Protein AF-A0AAD5Q8Z4-F1 (afdb_monomer_lite)

Secondary structure (DSSP, 8-state):
-EEEEE--TT-TT--EEEEE-TTS-HHHHHHHHHHHTTTTTTTS-GGG-----S-SSSSSPPPP-----

Radius of gyration: 12.96 Å; chains: 1; bounding box: 30×25×40 Å

Organism: Pythium insidiosum (NCBI:txid114742)

Foldseek 3Di:
DDKDWDDDPPDPPRIDIFDDDPPDDVLVVLVSVCVVPVVVCVPPDSVRDDDDDQDDDDPDGDDDPDPPD

Sequence (69 aa):
MVTLVCALVGVKGNAFAVDIDASKSVDHLKKAIKKKKENDLKAIDADKLQLFLAKKGGDTWLESSTDDR

Structure (mmCIF, N/CA/C/O backbone):
data_AF-A0AAD5Q8Z4-F1
#
_entry.id   AF-A0AAD5Q8Z4-F1
#
loop_
_atom_site.group_PDB
_atom_site.id
_atom_site.type_symbol
_atom_site.label_atom_id
_atom_site.label_alt_id
_atom_site.label_comp_id
_atom_site.label_asym_id
_atom_site.label_entity_id
_atom_site.label_seq_id
_atom_site.pdbx_PDB_ins_code
_atom_site.Cartn_x
_atom_site.Cartn_y
_atom_site.Cartn_z
_atom_site.occupancy
_atom_site.B_iso_or_equiv
_atom_site.auth_seq_id
_atom_site.auth_comp_id
_atom_site.auth_asym_id
_atom_site.auth_atom_id
_atom_site.pdbx_PDB_model_num
ATOM 1 N N . MET A 1 1 ? -9.258 -3.375 13.108 1.00 84.88 1 MET A N 1
ATOM 2 C CA . MET A 1 1 ? -8.009 -3.854 12.469 1.00 84.88 1 MET A CA 1
ATOM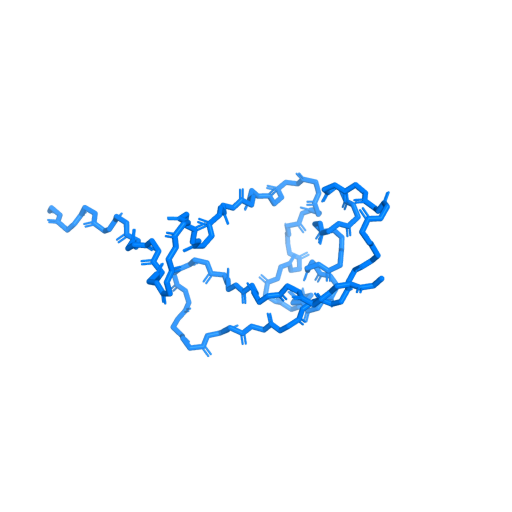 3 C C . MET A 1 1 ? -8.339 -4.754 11.287 1.00 84.88 1 MET A C 1
ATOM 5 O O . MET A 1 1 ? -9.150 -5.659 11.435 1.00 84.88 1 MET A O 1
ATOM 9 N N . VAL A 1 2 ? -7.745 -4.475 10.129 1.00 90.56 2 VAL A N 1
ATOM 10 C CA . VAL A 1 2 ? -7.832 -5.271 8.900 1.00 90.56 2 VAL A CA 1
ATOM 11 C C . VAL A 1 2 ? -6.427 -5.481 8.338 1.00 90.56 2 VAL A C 1
ATOM 13 O O . VAL A 1 2 ? -5.560 -4.619 8.498 1.00 90.56 2 VAL A O 1
ATOM 16 N N . THR A 1 3 ? -6.216 -6.604 7.660 1.00 92.75 3 THR A N 1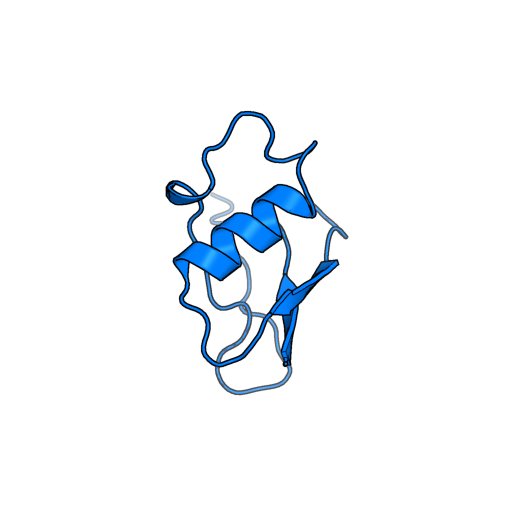
ATOM 17 C CA . THR A 1 3 ? -4.952 -6.910 6.984 1.00 92.75 3 THR A CA 1
ATOM 18 C C . THR A 1 3 ? -5.140 -6.742 5.483 1.00 92.75 3 THR A C 1
ATOM 20 O O . THR A 1 3 ? -5.984 -7.401 4.874 1.00 92.75 3 THR A O 1
ATOM 23 N N . LEU A 1 4 ? -4.356 -5.854 4.880 1.00 91.50 4 LEU A N 1
ATOM 24 C CA . LEU A 1 4 ? -4.327 -5.647 3.436 1.00 91.50 4 LEU A CA 1
ATOM 25 C C . LEU A 1 4 ? -3.123 -6.373 2.842 1.00 91.50 4 LEU A C 1
ATOM 27 O O . LEU A 1 4 ? -2.010 -6.269 3.357 1.00 91.50 4 LEU A O 1
ATOM 31 N N . VAL A 1 5 ? -3.341 -7.089 1.740 1.00 91.38 5 VAL A N 1
ATOM 32 C CA . VAL A 1 5 ? -2.256 -7.661 0.939 1.00 91.38 5 VAL A CA 1
ATOM 33 C C . VAL A 1 5 ? -1.889 -6.652 -0.141 1.00 91.38 5 VAL A C 1
ATOM 35 O O . VAL A 1 5 ? -2.714 -6.296 -0.982 1.00 91.38 5 VAL A O 1
ATOM 38 N N . CYS A 1 6 ? -0.652 -6.174 -0.098 1.00 91.75 6 CYS A N 1
ATOM 39 C CA . CYS A 1 6 ? -0.109 -5.182 -1.013 1.00 91.75 6 CYS A CA 1
ATOM 40 C C . CYS A 1 6 ? 1.033 -5.783 -1.833 1.00 91.75 6 CYS A C 1
ATOM 42 O O . CYS A 1 6 ? 1.704 -6.715 -1.401 1.00 91.75 6 CYS A O 1
ATOM 44 N N . ALA A 1 7 ? 1.287 -5.213 -3.002 1.00 91.56 7 ALA A N 1
ATOM 45 C CA . ALA A 1 7 ? 2.442 -5.521 -3.832 1.00 91.56 7 ALA A CA 1
ATOM 46 C C . ALA A 1 7 ? 2.925 -4.221 -4.485 1.00 91.56 7 ALA A C 1
ATOM 48 O O . ALA A 1 7 ? 2.118 -3.339 -4.783 1.00 91.56 7 ALA A O 1
ATOM 49 N N . LEU A 1 8 ? 4.235 -4.081 -4.681 1.00 89.69 8 LEU A N 1
ATOM 50 C CA . LEU A 1 8 ? 4.789 -3.016 -5.524 1.00 89.69 8 LEU A CA 1
ATOM 51 C C . LEU A 1 8 ? 4.704 -3.462 -6.984 1.00 89.69 8 LEU A C 1
ATOM 53 O O . LEU A 1 8 ? 5.163 -4.555 -7.321 1.00 89.69 8 LEU A O 1
ATOM 57 N N . VAL A 1 9 ? 4.131 -2.612 -7.832 1.00 85.69 9 VAL A N 1
ATOM 58 C CA . VAL A 1 9 ? 4.002 -2.860 -9.273 1.00 85.69 9 VAL A CA 1
ATOM 59 C C . VAL A 1 9 ? 5.390 -2.995 -9.909 1.00 85.69 9 VAL A C 1
ATOM 61 O O . VAL A 1 9 ? 6.316 -2.277 -9.540 1.00 85.69 9 VAL A O 1
ATOM 64 N N . GLY A 1 10 ? 5.537 -3.929 -10.851 1.00 82.88 10 GLY A N 1
ATOM 65 C CA . GLY A 1 10 ? 6.791 -4.156 -11.582 1.00 82.88 10 GLY A CA 1
ATOM 66 C C . GLY A 1 10 ? 7.841 -4.989 -10.839 1.00 82.88 10 GLY A C 1
ATOM 67 O O . GLY A 1 10 ? 8.883 -5.296 -11.410 1.00 82.88 10 GLY A O 1
ATOM 68 N N . VAL A 1 11 ? 7.581 -5.408 -9.597 1.00 83.06 11 VAL A N 1
ATOM 69 C CA . VAL A 1 11 ? 8.491 -6.273 -8.833 1.00 83.06 11 VAL A CA 1
ATOM 70 C C . VAL A 1 11 ? 7.845 -7.643 -8.639 1.00 83.06 11 VAL A C 1
ATOM 72 O O . VAL A 1 11 ? 6.798 -7.773 -8.009 1.00 83.06 11 VAL A O 1
ATOM 75 N N . LYS A 1 12 ? 8.468 -8.693 -9.179 1.00 80.94 12 LYS A N 1
ATOM 76 C CA . LYS A 1 12 ? 7.925 -10.058 -9.134 1.00 80.94 12 LYS A CA 1
ATOM 77 C C . LYS A 1 12 ? 8.005 -10.652 -7.721 1.00 80.94 12 LYS A C 1
ATOM 79 O O . LYS A 1 12 ? 9.043 -10.573 -7.073 1.00 80.94 12 LYS A O 1
ATOM 84 N N . GLY A 1 13 ? 6.924 -11.300 -7.271 1.00 82.62 13 GLY A N 1
ATOM 85 C CA . GLY A 1 13 ? 6.909 -12.108 -6.041 1.00 82.62 13 GLY A CA 1
ATOM 86 C C . GLY A 1 13 ? 7.046 -11.316 -4.737 1.00 82.62 13 GLY A C 1
ATOM 87 O O . GLY A 1 13 ? 7.528 -11.845 -3.742 1.00 82.62 13 GLY A O 1
ATOM 88 N N . ASN A 1 14 ? 6.652 -10.045 -4.726 1.00 87.00 14 ASN A N 1
ATOM 89 C CA . ASN A 1 14 ? 6.928 -9.130 -3.620 1.00 87.00 14 ASN A CA 1
ATOM 90 C C . ASN A 1 14 ? 5.740 -8.874 -2.686 1.00 87.00 14 ASN A C 1
ATOM 92 O O . ASN A 1 14 ? 5.838 -7.946 -1.884 1.00 87.00 14 ASN A O 1
ATOM 96 N N . ALA A 1 15 ? 4.648 -9.635 -2.806 1.00 90.94 15 ALA A N 1
ATOM 97 C CA . ALA A 1 15 ? 3.434 -9.423 -2.028 1.00 90.94 15 ALA A CA 1
ATOM 98 C C . ALA A 1 15 ? 3.725 -9.425 -0.518 1.00 90.94 15 ALA A C 1
ATOM 100 O O . ALA A 1 15 ? 4.512 -10.226 -0.013 1.00 90.94 15 ALA A O 1
ATOM 101 N N . PHE A 1 16 ? 3.105 -8.503 0.209 1.00 92.31 16 PHE A N 1
ATOM 102 C CA . PHE A 1 16 ? 3.339 -8.292 1.630 1.00 92.31 16 PHE A CA 1
ATOM 103 C C . PHE A 1 16 ? 2.063 -7.848 2.336 1.00 92.31 16 PHE A C 1
ATOM 105 O O . PHE A 1 16 ? 1.241 -7.123 1.782 1.00 92.31 16 PHE A O 1
ATOM 112 N N . ALA A 1 17 ? 1.917 -8.277 3.585 1.00 93.50 17 ALA A N 1
ATOM 113 C CA . ALA A 1 17 ? 0.794 -7.893 4.423 1.00 93.50 17 ALA A CA 1
ATOM 114 C C . ALA A 1 17 ? 1.072 -6.568 5.153 1.00 93.50 17 ALA A C 1
ATOM 116 O O . ALA A 1 17 ? 2.186 -6.336 5.648 1.00 93.50 17 ALA A O 1
ATOM 117 N N . VAL A 1 18 ? 0.046 -5.724 5.230 1.00 94.44 18 VAL A N 1
ATOM 118 C CA . VAL A 1 18 ? 0.028 -4.470 5.986 1.00 94.44 18 VAL A CA 1
ATOM 119 C C . VAL A 1 18 ? -1.216 -4.448 6.862 1.00 94.44 18 VAL A C 1
ATOM 121 O O . VAL A 1 18 ? -2.339 -4.452 6.360 1.00 94.44 18 VAL A O 1
ATOM 124 N N . ASP A 1 19 ? -1.009 -4.391 8.172 1.00 94.00 19 ASP A N 1
ATOM 125 C CA . ASP A 1 19 ? -2.090 -4.245 9.140 1.00 94.00 19 ASP A CA 1
ATOM 126 C C . ASP A 1 19 ? -2.421 -2.769 9.350 1.00 94.00 19 ASP A C 1
ATOM 128 O O . ASP A 1 19 ? -1.540 -1.936 9.586 1.00 94.00 19 ASP A O 1
ATOM 132 N N . ILE A 1 20 ? -3.706 -2.439 9.270 1.00 94.31 20 ILE A N 1
ATOM 133 C CA . ILE A 1 20 ? -4.204 -1.084 9.483 1.00 94.31 20 ILE A CA 1
ATOM 134 C C . ILE A 1 20 ? -5.555 -1.119 10.188 1.00 94.31 20 ILE A C 1
ATOM 136 O O . ILE A 1 20 ? -6.348 -2.047 10.031 1.00 94.31 20 ILE A O 1
ATOM 140 N N . ASP A 1 21 ? -5.838 -0.111 11.007 1.00 94.06 21 ASP A N 1
ATOM 141 C CA . ASP A 1 21 ? -7.181 0.024 11.550 1.00 94.06 21 ASP A CA 1
ATOM 142 C C . ASP A 1 21 ? -8.156 0.590 10.507 1.00 94.06 21 ASP A C 1
ATOM 144 O O . ASP A 1 21 ? -7.811 1.503 9.764 1.00 94.06 21 ASP A O 1
ATOM 148 N N . ALA A 1 22 ? -9.382 0.064 10.462 1.00 91.25 22 ALA A N 1
ATOM 149 C CA . ALA A 1 22 ? -10.374 0.446 9.455 1.00 91.25 22 ALA A CA 1
ATOM 150 C C . ALA A 1 22 ? -10.818 1.918 9.571 1.00 91.25 22 ALA A C 1
ATOM 152 O O . ALA A 1 22 ? -11.316 2.479 8.601 1.00 91.25 22 ALA A O 1
ATOM 153 N N . SER A 1 23 ? -10.610 2.556 10.729 1.00 93.88 23 SER A N 1
ATOM 154 C CA . SER A 1 23 ? -10.858 3.991 10.926 1.00 93.88 23 SER A CA 1
ATOM 155 C C . SER A 1 23 ? -9.767 4.897 10.337 1.00 93.88 23 SER A C 1
ATOM 157 O O . SER A 1 23 ? -9.929 6.118 10.292 1.00 93.88 23 SER A O 1
ATOM 159 N N . LYS A 1 24 ? -8.627 4.336 9.913 1.00 94.69 24 LYS A N 1
ATOM 160 C CA . LYS A 1 24 ? -7.478 5.109 9.431 1.00 94.69 24 LYS A CA 1
ATOM 161 C C . LYS A 1 24 ? -7.647 5.513 7.970 1.00 94.69 24 LYS A C 1
ATOM 163 O O . LYS A 1 24 ? -8.178 4.780 7.144 1.00 94.69 24 LYS A O 1
ATOM 168 N N . SER A 1 25 ? -7.131 6.697 7.647 1.00 93.75 25 SER A N 1
ATOM 169 C CA . SER A 1 25 ? -7.173 7.247 6.294 1.00 93.75 25 SER A CA 1
ATOM 170 C C . SER A 1 25 ? -6.159 6.589 5.352 1.00 93.75 25 SER A C 1
ATOM 172 O O . SER A 1 25 ? -5.189 5.956 5.774 1.00 93.75 25 SER A O 1
ATOM 174 N N . VAL A 1 26 ? -6.330 6.829 4.050 1.00 91.94 26 VAL A N 1
ATOM 175 C CA . VAL A 1 26 ? -5.392 6.382 3.007 1.00 91.94 26 VAL A CA 1
ATOM 176 C C . VAL A 1 26 ? -3.972 6.922 3.235 1.00 91.94 26 VAL A C 1
ATOM 178 O O . VAL A 1 26 ? -3.006 6.217 2.970 1.00 91.94 26 VAL A O 1
ATOM 181 N N . ASP A 1 27 ? -3.817 8.128 3.790 1.00 94.38 27 ASP A N 1
ATOM 182 C CA . ASP A 1 27 ? -2.503 8.675 4.166 1.00 94.38 27 ASP A CA 1
ATOM 183 C C . ASP A 1 27 ? -1.768 7.784 5.186 1.00 94.38 27 ASP A C 1
ATOM 185 O O . ASP A 1 27 ? -0.582 7.485 5.032 1.00 94.38 27 ASP A O 1
ATOM 189 N N . HIS A 1 28 ? -2.489 7.272 6.187 1.00 95.50 28 HIS A N 1
ATOM 190 C CA . HIS A 1 28 ? -1.919 6.329 7.149 1.00 95.50 28 HIS A CA 1
ATOM 191 C C . HIS A 1 28 ? -1.523 5.012 6.478 1.00 95.50 28 HIS A C 1
ATOM 193 O O . HIS A 1 28 ? -0.472 4.460 6.805 1.00 95.50 28 HIS A O 1
ATOM 199 N N . L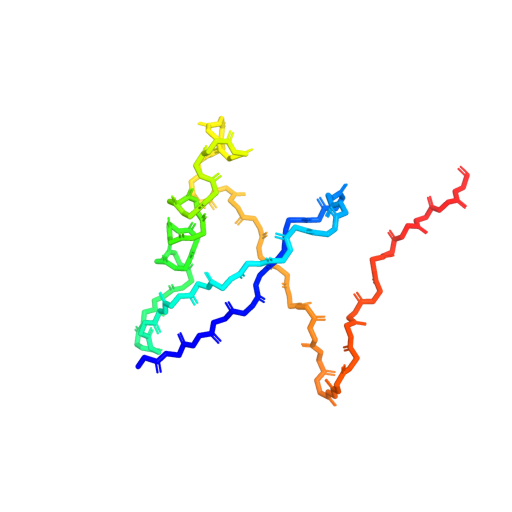EU A 1 29 ? -2.321 4.532 5.518 1.00 94.81 29 LEU A N 1
ATOM 200 C CA . LEU A 1 29 ? -1.989 3.339 4.738 1.00 94.81 29 LEU A CA 1
ATOM 201 C C . LEU A 1 29 ? -0.702 3.533 3.933 1.00 94.81 29 LEU A C 1
ATOM 203 O O . LEU A 1 29 ? 0.185 2.682 3.988 1.00 94.81 29 LEU A O 1
ATOM 207 N N . LYS A 1 30 ? -0.550 4.672 3.252 1.00 95.00 30 LYS A N 1
ATOM 208 C CA . LYS A 1 30 ? 0.679 4.995 2.515 1.00 95.00 30 LYS A CA 1
ATOM 209 C C . LYS A 1 30 ? 1.907 5.010 3.432 1.00 95.00 30 LYS A C 1
ATOM 211 O O . LYS A 1 30 ? 2.940 4.433 3.093 1.00 95.00 30 LYS A O 1
ATOM 216 N N . LYS A 1 31 ? 1.789 5.602 4.624 1.00 95.25 31 LYS A N 1
ATOM 217 C CA . LYS A 1 31 ? 2.863 5.604 5.636 1.00 95.25 31 LYS A CA 1
ATOM 218 C C . LYS A 1 31 ? 3.199 4.194 6.126 1.00 95.25 31 LYS A C 1
ATOM 220 O O . LYS A 1 31 ? 4.377 3.862 6.247 1.00 95.25 31 LYS A O 1
ATOM 225 N N . ALA A 1 32 ? 2.191 3.357 6.370 1.00 95.12 32 ALA A N 1
ATOM 226 C CA . ALA A 1 32 ? 2.385 1.970 6.789 1.00 95.12 32 ALA A CA 1
ATOM 227 C C . ALA A 1 32 ? 3.092 1.136 5.705 1.00 95.12 32 ALA A C 1
ATOM 229 O O . ALA A 1 32 ? 4.033 0.402 6.013 1.00 95.12 32 ALA A O 1
ATOM 230 N N . ILE A 1 33 ? 2.706 1.306 4.436 1.00 94.69 33 ILE A N 1
ATOM 231 C CA . ILE A 1 33 ? 3.363 0.671 3.285 1.00 94.69 33 ILE A CA 1
ATOM 232 C C . ILE A 1 33 ? 4.827 1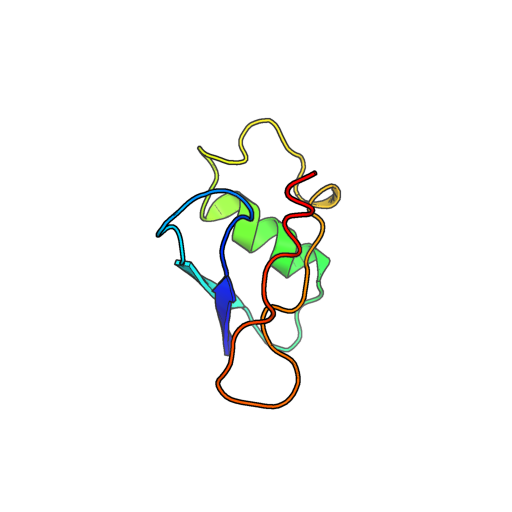.110 3.185 1.00 94.69 33 ILE A C 1
ATOM 234 O O . ILE A 1 33 ? 5.709 0.251 3.127 1.00 94.69 33 ILE A O 1
ATOM 238 N N . LYS A 1 34 ? 5.099 2.425 3.233 1.00 93.75 34 LYS A N 1
ATOM 239 C CA . LYS A 1 34 ? 6.470 2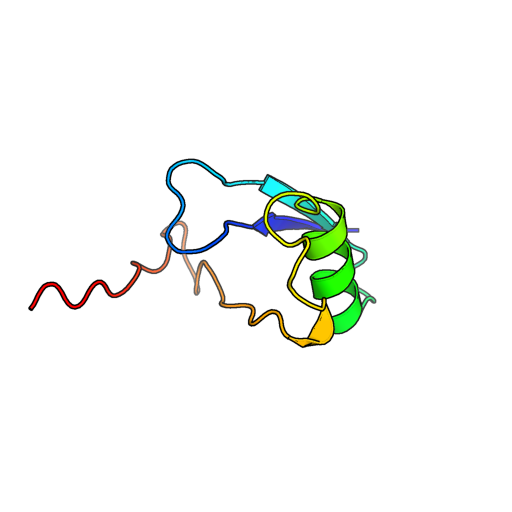.957 3.205 1.00 93.75 34 LYS A CA 1
ATOM 240 C C . LYS A 1 34 ? 7.320 2.361 4.322 1.00 93.75 34 LYS A C 1
ATOM 242 O O . LYS A 1 34 ? 8.414 1.888 4.053 1.00 93.75 34 LYS A O 1
ATOM 247 N N . LYS A 1 35 ? 6.801 2.315 5.551 1.00 93.81 35 LYS A N 1
ATOM 248 C CA . LYS A 1 35 ? 7.512 1.732 6.698 1.00 93.81 35 LYS A CA 1
ATOM 249 C C . LYS A 1 35 ? 7.804 0.238 6.511 1.00 93.81 35 LYS A C 1
ATOM 251 O O . LYS A 1 35 ? 8.859 -0.238 6.911 1.00 93.81 35 LYS A O 1
ATOM 256 N N . LYS A 1 36 ? 6.880 -0.518 5.909 1.00 94.06 36 LYS A N 1
ATOM 257 C CA . LYS A 1 36 ? 7.041 -1.965 5.683 1.00 94.06 36 LYS A CA 1
ATOM 258 C C . LYS A 1 36 ? 8.062 -2.285 4.585 1.00 94.06 36 LYS A C 1
ATOM 260 O O . LYS A 1 36 ? 8.728 -3.314 4.663 1.00 94.06 36 LYS A O 1
ATOM 265 N N . LYS A 1 37 ? 8.172 -1.421 3.575 1.00 91.50 37 LYS A N 1
ATOM 266 C CA . LYS A 1 37 ? 9.075 -1.546 2.420 1.00 91.50 37 LYS A CA 1
ATOM 267 C C . LYS A 1 37 ? 10.057 -0.374 2.358 1.00 91.50 37 LYS A C 1
ATOM 269 O O . LYS A 1 37 ? 10.293 0.190 1.296 1.00 91.50 37 LYS A O 1
ATOM 274 N N . GLU A 1 38 ? 10.619 0.005 3.505 1.00 91.12 38 GLU A N 1
ATOM 275 C CA . GLU A 1 38 ? 11.437 1.219 3.629 1.00 91.12 38 GLU A CA 1
ATOM 276 C C . GLU A 1 38 ? 12.659 1.192 2.709 1.00 91.12 38 GLU A C 1
ATOM 278 O O . GLU A 1 38 ? 12.968 2.198 2.086 1.00 91.12 38 GLU A O 1
ATOM 283 N N . ASN A 1 39 ? 13.297 0.031 2.542 1.00 90.69 39 ASN A N 1
ATOM 284 C CA . ASN A 1 39 ? 14.443 -0.116 1.644 1.00 90.69 39 ASN A CA 1
ATOM 285 C C . ASN A 1 39 ? 14.069 0.097 0.170 1.00 90.69 39 ASN A C 1
ATOM 287 O O . ASN A 1 39 ? 14.781 0.806 -0.544 1.00 90.69 39 ASN A O 1
ATOM 291 N N . ASP A 1 40 ? 12.950 -0.485 -0.270 1.00 89.19 40 ASP A N 1
ATOM 292 C CA . ASP A 1 40 ? 12.449 -0.355 -1.643 1.00 89.19 40 ASP A CA 1
ATOM 293 C C . ASP A 1 40 ? 11.902 1.059 -1.921 1.00 89.19 40 ASP A C 1
ATOM 295 O O . ASP A 1 40 ? 11.977 1.551 -3.044 1.00 89.19 40 ASP A O 1
ATOM 299 N N . LEU A 1 41 ? 11.374 1.737 -0.894 1.00 89.56 41 LEU A N 1
ATOM 300 C CA . LEU A 1 41 ? 10.705 3.042 -0.987 1.00 89.56 41 LEU A CA 1
ATOM 301 C C . LEU A 1 41 ? 11.505 4.191 -0.345 1.00 89.56 41 LEU A C 1
ATOM 303 O O . LEU A 1 41 ? 10.956 5.265 -0.097 1.00 89.56 41 LEU A O 1
ATOM 307 N N . LYS A 1 42 ? 12.804 4.000 -0.085 1.00 90.00 42 LYS A N 1
ATOM 308 C CA . LYS A 1 42 ? 13.652 4.946 0.671 1.00 90.00 42 LYS A CA 1
ATOM 309 C C . LYS A 1 42 ? 13.688 6.358 0.086 1.00 90.00 42 LYS A C 1
ATOM 311 O O . LYS A 1 42 ? 13.759 7.332 0.825 1.00 90.00 42 LYS A O 1
ATOM 316 N N . ALA A 1 43 ? 13.623 6.458 -1.241 1.00 91.25 43 ALA A N 1
ATOM 317 C CA . ALA A 1 43 ? 13.701 7.714 -1.984 1.00 91.25 43 ALA A CA 1
ATOM 318 C C . ALA A 1 43 ? 12.323 8.331 -2.284 1.00 91.25 43 ALA A C 1
ATOM 320 O O . ALA A 1 43 ? 12.244 9.356 -2.958 1.00 91.25 43 ALA A O 1
ATOM 321 N N . ILE A 1 44 ? 11.236 7.700 -1.829 1.00 89.94 44 ILE A N 1
ATOM 322 C CA . ILE A 1 44 ? 9.865 8.094 -2.154 1.00 89.94 44 ILE A CA 1
ATOM 323 C C . ILE A 1 44 ? 9.166 8.535 -0.869 1.00 89.94 44 ILE A C 1
ATOM 325 O O . ILE A 1 44 ? 9.134 7.817 0.133 1.00 89.94 44 ILE A O 1
ATOM 329 N N . ASP A 1 45 ? 8.599 9.737 -0.869 1.00 92.75 45 ASP A N 1
ATOM 330 C CA . ASP A 1 45 ? 7.770 10.204 0.240 1.00 92.75 45 ASP A CA 1
ATOM 331 C C . ASP A 1 45 ? 6.451 9.432 0.296 1.00 92.75 45 ASP A C 1
ATOM 333 O O . ASP A 1 45 ? 5.898 9.039 -0.730 1.00 92.75 45 ASP A O 1
ATOM 337 N N . ALA A 1 46 ? 5.941 9.182 1.505 1.00 93.00 46 ALA A N 1
ATOM 338 C CA . ALA A 1 46 ? 4.742 8.362 1.662 1.00 93.00 46 ALA A CA 1
ATOM 339 C C . ALA A 1 46 ? 3.538 8.980 0.934 1.00 93.00 46 ALA A C 1
ATOM 341 O O . ALA A 1 46 ? 2.769 8.255 0.313 1.00 93.00 46 ALA A O 1
ATOM 342 N N . ASP A 1 47 ? 3.390 10.305 0.949 1.00 91.12 47 ASP A N 1
ATOM 343 C CA . ASP A 1 47 ? 2.294 11.010 0.278 1.00 91.12 47 ASP A CA 1
ATOM 344 C C . ASP A 1 47 ? 2.313 10.824 -1.249 1.00 91.12 47 ASP A C 1
ATOM 346 O O . ASP A 1 47 ? 1.240 10.731 -1.859 1.00 91.12 47 ASP A O 1
ATOM 350 N N . LYS A 1 48 ? 3.509 10.651 -1.833 1.00 93.00 48 LYS A N 1
ATOM 351 C CA . LYS A 1 48 ? 3.734 10.441 -3.272 1.00 93.00 48 LYS A CA 1
ATOM 352 C C . LYS A 1 48 ? 3.375 9.036 -3.754 1.00 93.00 48 LYS A C 1
ATOM 354 O O . LYS A 1 48 ? 3.274 8.820 -4.958 1.00 93.00 48 LYS A O 1
ATOM 359 N N . LEU A 1 49 ? 3.149 8.077 -2.852 1.00 93.12 49 LEU A N 1
ATOM 360 C CA . LEU A 1 49 ? 2.709 6.737 -3.245 1.00 93.12 49 LEU A CA 1
ATOM 361 C C . LEU A 1 49 ? 1.314 6.794 -3.875 1.00 93.12 49 LEU A C 1
ATOM 363 O O . LEU A 1 49 ? 0.370 7.326 -3.286 1.00 93.12 49 LEU A O 1
ATOM 367 N N . GLN A 1 50 ? 1.164 6.193 -5.050 1.00 91.69 50 GLN A N 1
ATOM 368 C CA . GLN A 1 50 ? -0.136 5.950 -5.664 1.00 91.69 50 GLN A CA 1
ATOM 369 C C . GLN A 1 50 ? -0.580 4.527 -5.336 1.00 91.69 50 GLN A C 1
ATOM 371 O O . GLN A 1 50 ? 0.175 3.574 -5.516 1.00 91.69 50 GLN A O 1
ATOM 376 N N . LEU A 1 51 ? -1.795 4.395 -4.809 1.00 91.62 51 LEU A N 1
ATOM 377 C CA . LEU A 1 51 ? -2.374 3.105 -4.457 1.00 91.62 51 LEU A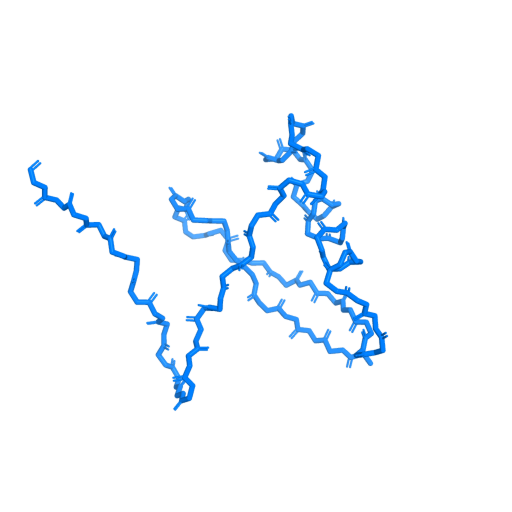 CA 1
ATOM 378 C C . LEU A 1 51 ? -3.425 2.738 -5.494 1.00 91.62 51 LEU A C 1
ATOM 380 O O . LEU A 1 51 ? -4.306 3.540 -5.801 1.00 91.62 51 LEU A O 1
ATOM 384 N N . PHE A 1 52 ? -3.337 1.511 -5.987 1.00 87.56 52 PHE A N 1
ATOM 385 C CA . PHE A 1 52 ? -4.280 0.940 -6.934 1.00 87.56 52 PHE A CA 1
ATOM 386 C C . PHE A 1 52 ? -4.969 -0.247 -6.274 1.00 87.56 52 PHE A C 1
ATOM 388 O O . PHE A 1 52 ? -4.354 -0.999 -5.514 1.00 87.56 52 PHE A O 1
ATOM 395 N N . LEU A 1 53 ? -6.261 -0.408 -6.545 1.00 84.88 53 LEU A N 1
ATOM 396 C CA . LEU A 1 53 ? -6.975 -1.606 -6.133 1.00 84.88 53 LEU A CA 1
ATOM 397 C C . LEU A 1 53 ? -6.407 -2.791 -6.906 1.00 84.88 53 LEU A C 1
ATOM 399 O O . LEU A 1 53 ? -6.388 -2.793 -8.128 1.00 84.88 53 LEU A O 1
ATOM 403 N N . ALA A 1 54 ? -5.965 -3.793 -6.160 1.00 75.12 54 ALA A N 1
ATOM 404 C CA . ALA A 1 54 ? -5.497 -5.064 -6.686 1.00 75.12 54 ALA A CA 1
ATOM 405 C C . ALA A 1 54 ? -6.626 -5.934 -7.255 1.00 75.12 54 ALA A C 1
ATOM 407 O O . ALA A 1 54 ? -6.391 -6.766 -8.116 1.00 75.12 54 ALA A O 1
ATOM 408 N N . LYS A 1 55 ? -7.846 -5.776 -6.735 1.00 70.25 55 LYS A N 1
ATOM 409 C CA . LYS A 1 55 ? -9.011 -6.629 -6.994 1.00 70.25 55 LYS A CA 1
ATOM 410 C C . LYS A 1 55 ? -10.257 -5.754 -7.038 1.00 70.25 55 LYS A C 1
ATOM 412 O O . LYS A 1 55 ? -10.422 -4.877 -6.189 1.00 70.25 55 LYS A O 1
ATOM 417 N N . LYS A 1 56 ? -11.174 -6.041 -7.964 1.00 58.16 56 LYS A N 1
ATOM 418 C CA . LYS A 1 56 ? -12.538 -5.495 -7.952 1.00 58.16 56 LYS A CA 1
ATOM 419 C C . LYS A 1 56 ? -13.539 -6.646 -8.085 1.00 58.16 56 LYS A C 1
ATOM 421 O O . LYS A 1 56 ? -13.746 -7.152 -9.175 1.00 58.16 56 LYS A O 1
ATOM 426 N N . GLY A 1 57 ? -14.153 -7.057 -6.971 1.00 50.59 57 GLY A N 1
ATOM 427 C CA . GLY A 1 57 ? -15.346 -7.920 -6.990 1.00 50.59 57 GLY A CA 1
ATOM 428 C C . GLY A 1 57 ? -15.165 -9.408 -7.347 1.00 50.59 57 GLY A C 1
ATOM 429 O O . GLY A 1 57 ? -16.084 -9.980 -7.914 1.00 50.59 57 GLY A O 1
ATOM 430 N N . GLY A 1 58 ? -14.040 -10.051 -7.012 1.00 57.31 58 GLY A N 1
ATOM 431 C CA . GLY A 1 58 ? -13.833 -11.502 -7.206 1.00 57.31 58 GLY A CA 1
ATOM 432 C C . GLY A 1 58 ? -12.450 -11.961 -6.732 1.00 57.31 58 GLY A C 1
ATOM 433 O O . GLY A 1 58 ? -11.677 -11.132 -6.274 1.00 57.31 58 GLY A O 1
ATOM 434 N N . ASP A 1 59 ? -12.104 -13.246 -6.787 1.00 60.47 59 ASP A N 1
ATOM 435 C CA . ASP A 1 59 ? -10.800 -13.774 -6.315 1.00 60.47 59 ASP A CA 1
ATOM 436 C C . ASP A 1 59 ? -9.619 -13.545 -7.277 1.00 60.47 59 ASP A C 1
ATOM 438 O O . ASP A 1 59 ? -8.509 -14.017 -7.041 1.00 60.47 59 ASP A O 1
ATOM 442 N N . THR A 1 60 ? -9.834 -12.774 -8.343 1.00 60.91 60 THR A N 1
ATOM 443 C CA . THR A 1 60 ? -8.844 -12.522 -9.395 1.00 60.91 60 THR A CA 1
ATOM 444 C C . THR A 1 60 ? -8.169 -11.160 -9.213 1.00 60.91 60 THR A C 1
ATOM 446 O O . THR A 1 60 ? -8.836 -10.145 -8.988 1.00 60.91 60 THR A O 1
ATOM 449 N N . TRP A 1 61 ? -6.836 -11.136 -9.314 1.00 65.81 61 TRP A N 1
ATOM 450 C CA . TRP A 1 61 ? -6.050 -9.901 -9.378 1.00 65.81 61 TRP A CA 1
ATOM 451 C C . TRP A 1 61 ? -6.324 -9.170 -10.697 1.00 65.81 61 TRP A C 1
ATOM 453 O O . TRP A 1 61 ? -6.460 -9.800 -11.742 1.00 65.81 61 TRP A O 1
ATOM 463 N N . LEU A 1 62 ? -6.400 -7.842 -10.647 1.00 64.75 62 LEU A N 1
ATOM 464 C CA . LEU A 1 62 ? -6.439 -6.990 -11.827 1.00 64.75 62 LEU A CA 1
ATOM 465 C C . LEU A 1 62 ? -5.099 -7.135 -12.547 1.00 64.75 62 LEU A C 1
ATOM 467 O O . LEU A 1 62 ? -4.046 -6.894 -11.952 1.00 64.75 62 LEU A O 1
ATOM 471 N N . GLU A 1 63 ? -5.148 -7.575 -13.802 1.00 61.12 63 GLU A N 1
ATOM 472 C CA . GLU A 1 63 ? -3.952 -7.727 -14.619 1.00 61.12 63 GLU A CA 1
ATOM 473 C C . GLU A 1 63 ? -3.235 -6.380 -14.728 1.00 61.12 63 GLU A C 1
ATOM 475 O O . GLU A 1 63 ? -3.853 -5.341 -14.984 1.00 61.12 63 GLU A O 1
ATOM 480 N N . SER A 1 64 ? -1.921 -6.381 -14.500 1.00 55.62 64 SER A N 1
ATOM 481 C CA . SER A 1 64 ? -1.103 -5.222 -14.830 1.00 55.62 64 SER A CA 1
ATOM 482 C C . SER A 1 64 ? -1.181 -5.038 -16.338 1.00 55.62 64 SER A C 1
ATOM 484 O O . SER A 1 64 ? -0.767 -5.936 -17.066 1.00 55.62 64 SER A O 1
ATOM 486 N N . SER A 1 65 ? -1.705 -3.907 -16.811 1.00 54.38 65 SER A N 1
ATOM 487 C CA . SER A 1 65 ? -1.649 -3.559 -18.229 1.00 54.38 65 SER A CA 1
ATOM 488 C C . SER A 1 65 ? -0.184 -3.345 -18.618 1.00 54.38 65 SER A C 1
ATOM 490 O O . SER A 1 65 ? 0.336 -2.236 -18.501 1.00 54.38 65 SER A O 1
ATOM 492 N N . THR A 1 66 ? 0.515 -4.407 -19.012 1.00 51.81 66 THR A N 1
ATOM 493 C CA . THR A 1 66 ? 1.724 -4.273 -19.814 1.00 51.81 66 THR A CA 1
ATOM 494 C C . THR A 1 66 ? 1.243 -4.013 -21.237 1.00 51.81 66 THR A C 1
ATOM 496 O O . THR A 1 66 ? 0.690 -4.888 -21.894 1.00 51.81 66 THR A O 1
ATOM 499 N N . ASP A 1 67 ? 1.352 -2.764 -21.694 1.00 53.09 67 ASP A N 1
ATOM 500 C CA . ASP A 1 67 ? 1.362 -2.500 -23.134 1.00 53.09 67 ASP A CA 1
ATOM 501 C C . ASP A 1 67 ? 2.746 -2.955 -23.616 1.00 53.09 67 ASP A C 1
ATOM 503 O O . ASP A 1 67 ? 3.708 -2.189 -23.624 1.00 53.09 67 ASP A O 1
ATOM 507 N N . ASP A 1 68 ? 2.876 -4.257 -23.880 1.00 54.06 68 ASP A N 1
ATOM 508 C CA . ASP A 1 68 ? 3.964 -4.813 -24.678 1.00 54.06 68 ASP A CA 1
ATOM 509 C C . ASP A 1 68 ? 3.735 -4.337 -26.122 1.00 54.06 68 ASP A C 1
ATOM 511 O O . ASP A 1 68 ? 2.991 -4.961 -26.885 1.00 54.06 68 ASP A O 1
ATOM 515 N N . ARG A 1 69 ? 4.310 -3.187 -26.478 1.00 42.72 69 ARG A N 1
ATOM 516 C CA . ARG A 1 69 ? 4.330 -2.669 -27.850 1.00 42.72 69 ARG A CA 1
ATOM 517 C C . ARG A 1 69 ? 5.745 -2.537 -28.380 1.00 42.72 69 ARG A C 1
ATOM 519 O O . ARG A 1 69 ? 6.605 -2.008 -27.643 1.00 42.72 69 ARG A O 1
#

InterPro domains:
  IPR045379 Crinkler effector protein, N-terminal [PF20147] (2-67)

pLDDT: mean 83.62, std 14.63, range [42.72, 95.5]